Protein AF-A0A9X9MA29-F1 (afdb_monomer)

Sequence (76 aa):
MEEKTSRRTASIPQFTNSPTMVIMVGLPARGKTYISTKLTRYLNWIGTPTKVFNLGQYRREAVSYKNYEFFLPDNM

Radius of gyration: 19.06 Å; Cα contacts (8 Å, |Δi|>4): 27; chains: 1; bounding box: 38×22×67 Å

Solvent-accessible surface area (backbone atoms only — not comparable to full-atom values): 5301 Å² total; per-residue (Å²): 134,84,81,77,75,76,71,80,72,53,77,63,66,81,80,67,87,50,96,80,85,87,84,84,84,77,66,86,93,67,50,55,71,57,52,48,54,51,50,33,51,51,38,40,72,45,67,43,93,57,81,84,83,58,66,74,54,57,48,55,76,76,40,90,80,84,62,72,65,77,75,41,92,82,64,123

Organism: Gulo gulo (NCBI:txid48420)

Structure (mmCIF, N/CA/C/O backbone):
data_AF-A0A9X9MA29-F1
#
_entry.id   AF-A0A9X9MA29-F1
#
loop_
_atom_site.group_PDB
_atom_site.id
_atom_site.type_symbol
_atom_site.label_atom_id
_atom_site.label_alt_id
_atom_site.label_comp_id
_atom_site.label_asym_id
_atom_site.label_ent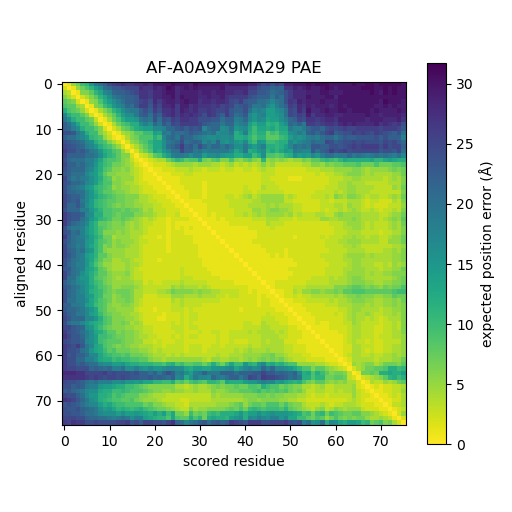ity_id
_atom_site.label_seq_id
_atom_site.pdbx_PDB_ins_code
_atom_site.Cartn_x
_atom_site.Cartn_y
_atom_site.Cartn_z
_atom_site.occupancy
_atom_site.B_iso_or_equiv
_atom_site.auth_seq_id
_atom_site.auth_comp_id
_atom_site.auth_asym_id
_atom_site.auth_atom_id
_atom_site.pdbx_PDB_model_num
ATOM 1 N N . MET A 1 1 ? -7.092 3.798 46.484 1.00 39.62 1 MET A N 1
ATOM 2 C CA . MET A 1 1 ? -8.085 3.364 45.481 1.00 39.62 1 MET A CA 1
ATOM 3 C C . MET A 1 1 ? -7.742 4.105 44.207 1.00 39.62 1 MET A C 1
ATOM 5 O O . MET A 1 1 ? -7.949 5.305 44.145 1.00 39.62 1 MET A O 1
ATOM 9 N N . GLU A 1 2 ? -7.045 3.437 43.295 1.00 38.28 2 GLU A N 1
ATOM 10 C CA . GLU A 1 2 ? -6.442 4.071 42.122 1.00 38.28 2 GLU A CA 1
ATOM 11 C C . GLU A 1 2 ? -7.496 4.184 41.015 1.00 38.28 2 GLU A C 1
ATOM 13 O O . GLU A 1 2 ? -8.049 3.188 40.543 1.00 38.28 2 GLU A O 1
ATOM 18 N N . GLU A 1 3 ? -7.831 5.423 40.679 1.00 38.75 3 GLU A N 1
ATOM 19 C CA . GLU A 1 3 ? -8.818 5.799 39.680 1.00 38.75 3 GLU A CA 1
ATOM 20 C C . GLU A 1 3 ? -8.323 5.367 38.292 1.00 38.75 3 GLU A C 1
ATOM 22 O O . GLU A 1 3 ? -7.467 6.008 37.682 1.00 38.75 3 GLU A O 1
ATOM 27 N N . LYS A 1 4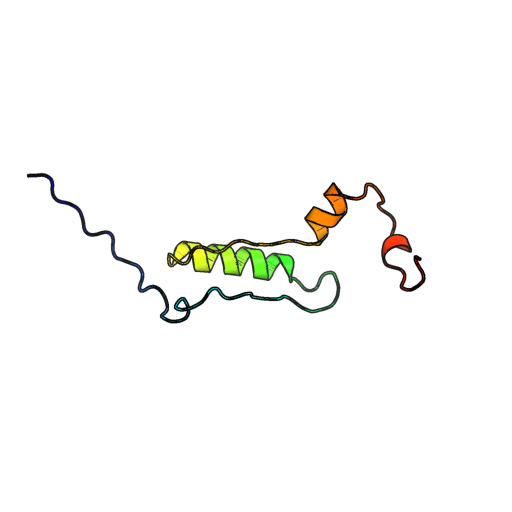 ? -8.839 4.243 37.778 1.00 38.78 4 LYS A N 1
ATOM 28 C CA . LYS A 1 4 ? -8.622 3.834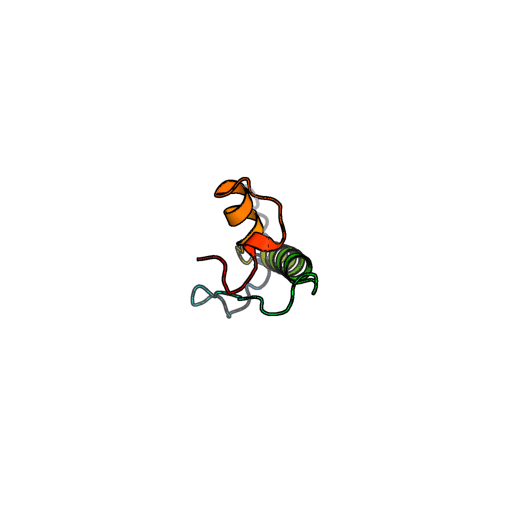 36.385 1.00 38.78 4 LYS A CA 1
ATOM 29 C C . LYS A 1 4 ? -9.340 4.825 35.476 1.00 38.78 4 LYS A C 1
ATOM 31 O O . LYS A 1 4 ? -10.512 4.647 35.153 1.00 38.78 4 LYS A O 1
ATOM 36 N N . THR A 1 5 ? -8.621 5.859 35.055 1.00 45.75 5 THR A N 1
ATOM 37 C CA . THR A 1 5 ? -9.058 6.813 34.039 1.00 45.75 5 THR A CA 1
ATOM 38 C C . THR A 1 5 ? -9.509 6.034 32.803 1.00 45.75 5 THR A C 1
ATOM 40 O O . THR A 1 5 ? -8.698 5.421 32.102 1.00 45.75 5 THR A O 1
ATOM 43 N N . SER A 1 6 ? -10.822 6.006 32.565 1.00 49.31 6 SER A N 1
ATOM 44 C CA . SER A 1 6 ? -11.437 5.377 31.399 1.00 49.31 6 SER A CA 1
ATOM 45 C C . SER A 1 6 ? -10.903 6.064 30.147 1.00 49.31 6 SER A C 1
ATOM 47 O O . SER A 1 6 ? -11.364 7.142 29.766 1.00 49.31 6 SER A O 1
ATOM 49 N N . ARG A 1 7 ? -9.892 5.457 29.513 1.00 53.88 7 ARG A N 1
ATOM 50 C CA . ARG A 1 7 ? -9.413 5.879 28.196 1.00 53.88 7 ARG A CA 1
ATOM 51 C C . ARG A 1 7 ? -10.631 5.870 27.286 1.00 53.88 7 ARG A C 1
ATOM 53 O O . ARG A 1 7 ? -11.258 4.828 27.139 1.00 53.88 7 ARG A O 1
ATOM 60 N N . ARG A 1 8 ? -10.995 7.031 26.733 1.00 47.62 8 ARG A N 1
ATOM 61 C CA . ARG A 1 8 ? -12.061 7.149 25.735 1.00 47.62 8 ARG A CA 1
ATOM 62 C C . ARG A 1 8 ? -11.781 6.110 24.654 1.00 47.62 8 ARG A C 1
ATOM 64 O O . 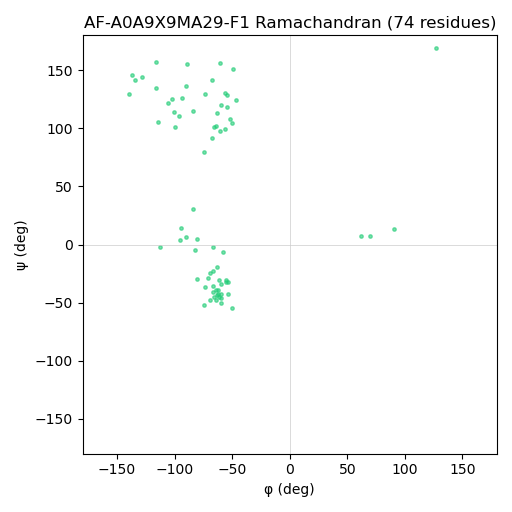ARG A 1 8 ? -10.838 6.282 23.885 1.00 47.62 8 ARG A O 1
ATOM 71 N N . THR A 1 9 ? -12.538 5.018 24.641 1.00 55.44 9 THR A N 1
ATOM 72 C CA . THR A 1 9 ? -12.477 4.034 23.568 1.00 55.44 9 THR A CA 1
ATOM 73 C C . THR A 1 9 ? -12.941 4.794 22.341 1.00 55.44 9 THR A C 1
ATOM 75 O O . THR A 1 9 ? -14.125 5.107 22.224 1.00 55.44 9 THR A O 1
ATOM 78 N N . ALA A 1 10 ? -12.001 5.206 21.485 1.00 59.19 10 ALA A N 1
ATOM 79 C CA . ALA A 1 10 ? -12.344 5.680 20.156 1.00 59.19 10 ALA A CA 1
ATOM 80 C C . ALA A 1 10 ? -13.323 4.647 19.598 1.00 59.19 10 ALA A C 1
ATOM 82 O O . ALA A 1 10 ? -13.054 3.449 19.699 1.00 59.19 10 ALA A O 1
ATOM 83 N N . SER A 1 11 ? -1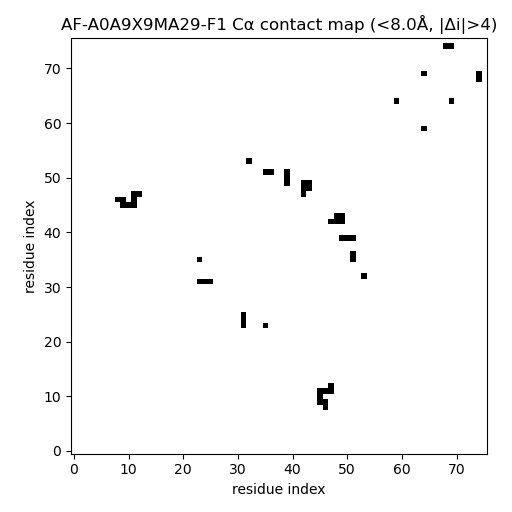4.506 5.091 19.176 1.00 62.19 11 SER A N 1
ATOM 84 C CA . SER A 1 11 ? -15.565 4.206 18.703 1.00 62.19 11 SER A CA 1
ATOM 85 C C . SER A 1 11 ? -14.995 3.371 17.564 1.00 62.19 11 SER A C 1
ATOM 87 O O . SER A 1 11 ? -14.848 3.878 16.450 1.00 62.19 11 SER A O 1
ATOM 89 N N . ILE A 1 12 ? -14.594 2.134 17.865 1.00 65.00 12 ILE A N 1
ATOM 90 C CA . ILE A 1 12 ? -14.011 1.232 16.881 1.00 65.00 12 ILE A CA 1
ATOM 91 C C . ILE A 1 12 ? -15.093 1.067 15.812 1.00 65.00 12 ILE A C 1
ATOM 93 O O . ILE A 1 12 ? -16.215 0.676 16.152 1.00 65.00 12 ILE A O 1
ATOM 97 N N . PRO A 1 13 ? -14.824 1.440 14.552 1.00 63.84 13 PRO A N 1
ATOM 98 C CA . PRO A 1 13 ? -15.817 1.300 13.504 1.00 63.84 13 PRO A CA 1
ATOM 99 C C . PRO A 1 13 ? -16.264 -0.166 13.438 1.00 63.84 13 PRO A C 1
ATOM 101 O O . PRO A 1 13 ? -15.428 -1.062 13.365 1.00 63.84 13 PRO A O 1
ATOM 104 N N . GLN A 1 14 ? -17.578 -0.418 13.442 1.00 61.03 14 GLN A N 1
ATOM 105 C CA . GLN A 1 14 ? -18.175 -1.769 13.454 1.00 61.03 14 GLN A CA 1
ATOM 106 C C . GLN A 1 14 ? -17.756 -2.664 12.264 1.00 61.03 14 GLN A C 1
ATOM 108 O O . GLN A 1 14 ? -18.057 -3.854 12.241 1.00 61.03 14 GLN A O 1
ATOM 113 N N . PHE A 1 15 ? -17.019 -2.119 11.292 1.00 59.06 15 PHE A N 1
ATOM 114 C CA . PHE A 1 15 ? -16.448 -2.829 10.148 1.00 59.06 15 PHE A CA 1
ATOM 115 C C . PHE A 1 15 ? -15.352 -3.858 10.508 1.00 59.06 15 PHE A C 1
ATOM 117 O O . PHE A 1 15 ? -14.861 -4.543 9.617 1.00 59.06 15 PHE A O 1
ATOM 124 N N . THR A 1 16 ? -14.959 -4.007 11.781 1.00 60.84 16 THR A N 1
ATOM 125 C CA . THR A 1 16 ? -13.894 -4.939 12.208 1.00 60.84 16 THR A CA 1
ATOM 126 C C . THR A 1 16 ? -14.384 -6.313 12.683 1.00 60.84 16 THR A C 1
ATOM 128 O O . THR A 1 16 ? -13.603 -7.040 13.292 1.00 60.84 16 THR A O 1
ATOM 131 N N . ASN A 1 17 ? -15.641 -6.706 12.429 1.00 70.06 17 ASN A N 1
ATOM 132 C CA . ASN A 1 17 ? -16.123 -8.055 12.789 1.00 70.06 17 ASN A CA 1
ATOM 133 C C . ASN A 1 17 ? -15.374 -9.182 12.047 1.00 70.06 17 ASN A C 1
ATOM 135 O O . ASN A 1 17 ? -15.359 -10.320 12.511 1.00 70.06 17 ASN A O 1
ATOM 139 N N . SER A 1 18 ? -14.714 -8.866 10.929 1.00 83.19 18 SER A N 1
ATOM 140 C CA . SER A 1 18 ? -13.819 -9.765 10.198 1.0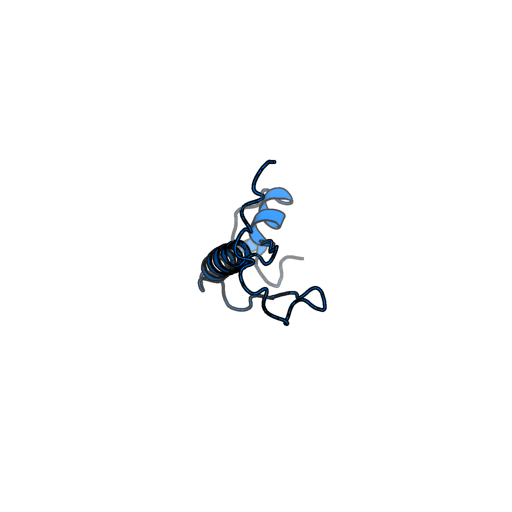0 83.19 18 SER A CA 1
ATOM 141 C C . SER A 1 18 ? -12.545 -9.030 9.754 1.00 83.19 18 SER A C 1
ATOM 143 O O . SER A 1 18 ? -12.624 -7.850 9.388 1.00 83.19 18 SER A O 1
ATOM 145 N N . PRO A 1 19 ? -11.372 -9.695 9.724 1.00 87.81 19 PRO A N 1
ATOM 146 C CA . PRO A 1 19 ? -10.156 -9.114 9.159 1.00 87.81 19 PRO A CA 1
ATOM 147 C C . PRO A 1 19 ? -10.391 -8.629 7.721 1.00 87.81 19 PRO A C 1
ATOM 149 O O . PRO A 1 19 ? -10.903 -9.376 6.891 1.00 87.81 19 PRO A O 1
ATOM 152 N N . THR A 1 20 ? -10.024 -7.380 7.423 1.00 89.88 20 THR A N 1
ATOM 153 C CA . THR A 1 20 ? -10.276 -6.742 6.119 1.00 89.88 20 THR A CA 1
ATOM 154 C C . THR A 1 20 ? -8.966 -6.416 5.408 1.00 89.88 20 THR A C 1
ATOM 156 O O . THR A 1 20 ? -8.050 -5.850 6.004 1.00 89.88 20 THR A O 1
ATOM 159 N N . MET A 1 21 ? -8.890 -6.736 4.114 1.00 93.19 21 MET A N 1
ATOM 160 C CA . MET A 1 21 ? -7.741 -6.449 3.251 1.00 93.19 21 MET A CA 1
ATOM 161 C C . MET A 1 21 ? -8.057 -5.295 2.296 1.00 93.19 21 MET A C 1
ATOM 163 O O . MET A 1 21 ? -8.975 -5.387 1.486 1.00 93.19 21 MET A O 1
ATOM 167 N N . VAL A 1 22 ? -7.266 -4.221 2.355 1.00 93.50 22 VAL A N 1
ATOM 168 C CA . VAL A 1 22 ? -7.367 -3.082 1.428 1.00 93.50 22 VAL A CA 1
ATOM 169 C C . VAL A 1 22 ? -6.275 -3.199 0.366 1.00 93.50 22 VAL A C 1
ATOM 171 O O . VAL A 1 22 ? -5.089 -3.083 0.676 1.00 93.50 22 VAL A O 1
ATOM 174 N N . ILE A 1 23 ? -6.670 -3.412 -0.891 1.00 96.06 23 ILE A N 1
ATOM 175 C CA . ILE A 1 23 ? -5.749 -3.599 -2.020 1.00 96.06 23 ILE A CA 1
ATOM 176 C C . ILE A 1 23 ? -5.679 -2.311 -2.840 1.00 96.06 23 ILE A C 1
ATOM 178 O O . ILE A 1 23 ? -6.693 -1.801 -3.309 1.00 96.06 23 ILE A O 1
ATOM 182 N N . MET A 1 24 ? -4.467 -1.786 -3.034 1.00 96.50 24 MET A N 1
ATOM 183 C CA . MET A 1 24 ? -4.249 -0.597 -3.858 1.00 96.50 24 MET A CA 1
ATOM 184 C C . MET A 1 24 ? -3.897 -0.977 -5.288 1.00 96.50 24 MET A C 1
ATOM 186 O O . MET A 1 24 ? -2.923 -1.688 -5.522 1.00 96.50 24 MET A O 1
ATOM 190 N N . VAL A 1 25 ? -4.640 -0.428 -6.244 1.00 95.81 25 VAL A N 1
ATOM 191 C CA . VAL A 1 25 ? -4.456 -0.661 -7.681 1.00 95.81 25 VAL A CA 1
ATOM 192 C C . VAL A 1 25 ? -4.072 0.630 -8.402 1.00 95.81 25 VAL A C 1
ATOM 194 O O . VAL A 1 25 ? -4.310 1.732 -7.911 1.00 95.81 25 VAL A O 1
ATOM 197 N N . GLY A 1 26 ? -3.429 0.498 -9.563 1.00 95.19 26 GLY A N 1
ATOM 198 C CA . GLY A 1 26 ? -3.107 1.620 -10.447 1.00 95.19 26 GLY A CA 1
ATOM 199 C C . GLY A 1 26 ? -1.635 1.706 -10.843 1.00 95.19 26 GLY A C 1
ATOM 200 O O . GLY A 1 26 ? -0.765 1.052 -10.262 1.00 95.19 26 GLY A O 1
ATOM 201 N N . LEU A 1 27 ? -1.352 2.567 -11.822 1.00 95.75 27 LEU A N 1
ATOM 202 C CA . LEU A 1 27 ? -0.028 2.724 -12.432 1.00 95.75 27 LEU A CA 1
ATOM 203 C C . LEU A 1 27 ? 1.058 3.162 -11.429 1.00 95.75 27 LEU A C 1
ATOM 205 O O . LEU A 1 27 ? 0.743 3.762 -10.390 1.00 95.75 27 LEU A O 1
ATOM 209 N N . PRO A 1 28 ? 2.347 2.879 -11.702 1.00 93.81 28 PRO A N 1
ATOM 210 C CA . PRO A 1 28 ? 3.463 3.415 -10.923 1.00 93.81 28 PRO A CA 1
ATOM 211 C C . PRO A 1 28 ? 3.359 4.938 -10.721 1.00 93.81 28 PRO A C 1
ATOM 213 O O . PRO A 1 28 ? 2.739 5.639 -11.514 1.00 93.81 28 PRO A O 1
ATOM 216 N N . ALA A 1 29 ? 3.913 5.441 -9.613 1.00 94.19 29 ALA A N 1
ATOM 217 C CA . ALA A 1 29 ? 3.882 6.862 -9.227 1.00 94.19 29 ALA A CA 1
ATOM 218 C C . ALA A 1 29 ? 2.491 7.496 -8.968 1.00 94.19 29 ALA A C 1
ATOM 220 O O . ALA A 1 29 ? 2.403 8.684 -8.683 1.00 94.19 29 ALA A O 1
ATOM 221 N N . ARG A 1 30 ? 1.393 6.726 -8.948 1.00 96.62 30 ARG A N 1
ATOM 222 C CA . ARG A 1 30 ? 0.031 7.236 -8.658 1.00 96.62 30 ARG A CA 1
ATOM 223 C C . ARG A 1 30 ? -0.327 7.352 -7.169 1.00 96.62 30 ARG A C 1
ATOM 225 O O . ARG A 1 30 ? -1.467 7.138 -6.785 1.00 96.62 30 ARG A O 1
ATOM 232 N N . GLY A 1 31 ? 0.647 7.609 -6.300 1.00 95.44 31 GLY A N 1
ATOM 233 C CA . GLY A 1 31 ? 0.374 7.886 -4.881 1.00 95.44 31 GLY A CA 1
ATOM 234 C C . GLY A 1 31 ? -0.127 6.709 -4.029 1.00 95.44 31 GLY A C 1
ATOM 235 O O . GLY A 1 31 ? -0.441 6.924 -2.864 1.00 95.44 31 GLY A O 1
ATOM 236 N N . LYS A 1 32 ? -0.150 5.468 -4.538 1.00 97.06 32 LYS A N 1
ATOM 237 C CA . LYS A 1 32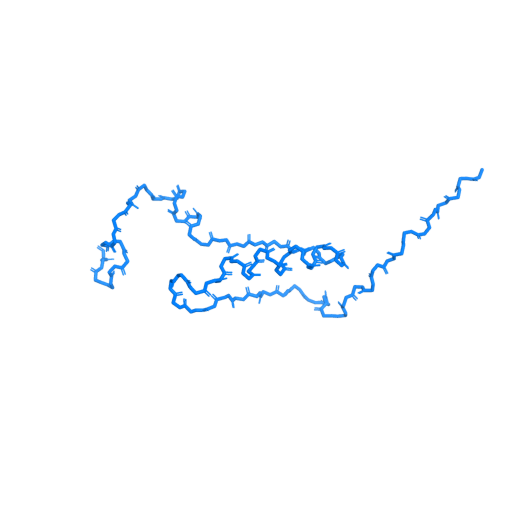 ? -0.580 4.276 -3.772 1.00 97.06 32 LYS A CA 1
ATOM 238 C C . LYS A 1 32 ? 0.115 4.179 -2.406 1.00 97.06 32 LYS A C 1
ATOM 240 O O . LYS A 1 32 ? -0.542 4.200 -1.376 1.00 97.06 32 LYS A O 1
ATOM 245 N N . THR A 1 33 ? 1.448 4.208 -2.380 1.00 95.81 33 THR A N 1
ATOM 246 C CA . THR A 1 33 ? 2.228 4.155 -1.128 1.00 95.81 33 THR A CA 1
ATOM 247 C C . THR A 1 33 ? 1.909 5.311 -0.174 1.00 95.81 33 THR A C 1
ATOM 249 O O . THR A 1 33 ? 1.933 5.153 1.043 1.00 95.81 33 THR A O 1
ATOM 252 N N . TYR A 1 34 ? 1.607 6.493 -0.712 1.00 96.50 34 TYR A N 1
ATOM 253 C CA . TYR A 1 34 ? 1.252 7.653 0.100 1.00 96.50 34 TYR A CA 1
ATOM 254 C C . TYR A 1 34 ? -0.109 7.460 0.774 1.00 96.50 34 TYR A C 1
ATOM 256 O O . TYR A 1 34 ? -0.236 7.656 1.985 1.00 96.50 34 TYR A O 1
ATOM 264 N N . ILE A 1 35 ? -1.105 7.021 -0.000 1.00 96.69 35 ILE A N 1
ATOM 265 C CA . ILE A 1 35 ? -2.451 6.744 0.500 1.00 96.69 35 ILE A CA 1
ATOM 266 C C . ILE A 1 35 ? -2.401 5.609 1.530 1.00 96.69 35 ILE A C 1
ATOM 268 O O . ILE A 1 35 ? -2.993 5.763 2.594 1.00 96.69 35 ILE A O 1
ATOM 272 N N . SER A 1 36 ? -1.645 4.526 1.292 1.00 96.25 36 SER A N 1
ATOM 273 C CA . SER A 1 36 ? -1.540 3.409 2.250 1.00 96.25 36 SER A CA 1
ATOM 274 C C . SER A 1 36 ? -0.993 3.856 3.593 1.00 96.25 36 SER A C 1
ATOM 276 O O . SER A 1 36 ? -1.568 3.539 4.629 1.00 96.25 36 SER A O 1
ATOM 278 N N . THR A 1 37 ? 0.079 4.646 3.588 1.00 96.25 37 THR A N 1
ATOM 279 C CA . THR A 1 37 ? 0.709 5.111 4.827 1.00 96.25 37 THR A CA 1
ATOM 280 C C . THR A 1 37 ? -0.205 6.062 5.597 1.00 96.25 37 THR A C 1
ATOM 282 O O . THR A 1 37 ? -0.316 5.955 6.819 1.00 96.25 37 THR A O 1
ATOM 285 N N . LYS A 1 38 ? -0.908 6.968 4.901 1.00 96.75 38 LYS A N 1
ATOM 286 C CA . LYS A 1 38 ? -1.883 7.866 5.537 1.00 96.75 38 LYS A CA 1
ATOM 287 C C . LYS A 1 38 ? -3.084 7.114 6.104 1.00 96.75 38 LYS A C 1
ATOM 289 O O . LYS A 1 38 ? -3.464 7.377 7.243 1.00 96.75 38 LYS A O 1
ATOM 294 N N . LEU A 1 39 ? -3.643 6.177 5.341 1.00 95.31 39 LEU A N 1
ATOM 295 C CA . LEU A 1 39 ? -4.775 5.353 5.758 1.00 95.31 39 LEU A CA 1
ATOM 296 C C . LEU A 1 39 ? -4.416 4.540 7.006 1.00 95.31 39 LEU A C 1
ATOM 298 O O . LEU A 1 39 ? -5.123 4.601 8.004 1.00 95.31 39 LEU A O 1
ATOM 302 N N . THR A 1 40 ? -3.279 3.844 6.991 1.00 95.50 40 THR A N 1
ATOM 303 C CA . THR A 1 40 ? -2.821 3.062 8.141 1.00 95.50 40 THR A CA 1
ATOM 304 C C . THR A 1 40 ? -2.559 3.936 9.365 1.00 95.50 40 THR A C 1
ATOM 306 O O . THR A 1 40 ? -2.917 3.540 10.470 1.00 95.50 40 THR A O 1
ATOM 309 N N . ARG A 1 41 ? -1.989 5.139 9.208 1.00 95.75 41 ARG A N 1
ATOM 310 C CA . ARG A 1 41 ? -1.821 6.078 10.330 1.00 95.75 41 ARG A CA 1
ATOM 311 C C . ARG A 1 41 ? -3.166 6.491 10.926 1.00 95.75 41 ARG A C 1
ATOM 313 O O . ARG A 1 41 ? -3.301 6.500 12.144 1.00 95.75 41 ARG A O 1
ATOM 320 N N . TYR A 1 42 ? -4.139 6.821 10.079 1.00 94.44 42 TYR A N 1
ATOM 321 C CA . TYR A 1 42 ? -5.476 7.209 10.520 1.00 94.44 42 TYR A CA 1
ATOM 322 C C . TYR A 1 42 ? -6.194 6.062 11.240 1.00 94.44 42 TYR A C 1
ATOM 324 O O . TYR A 1 42 ? -6.689 6.258 12.345 1.00 94.44 42 TYR A O 1
ATOM 332 N N . LEU A 1 43 ? -6.181 4.858 10.662 1.00 91.81 43 LEU A N 1
ATOM 333 C CA . LEU A 1 43 ? -6.825 3.682 11.248 1.00 91.81 43 LEU A CA 1
ATOM 334 C C . LEU A 1 43 ? -6.214 3.310 12.604 1.00 91.81 43 LEU A C 1
ATOM 336 O O . LEU A 1 43 ? -6.947 3.082 13.562 1.00 91.81 43 LEU A O 1
ATOM 340 N N . ASN A 1 44 ? -4.886 3.346 12.726 1.00 92.25 44 ASN A N 1
ATOM 341 C CA . ASN A 1 44 ? -4.233 3.125 14.016 1.00 92.25 44 ASN A CA 1
ATOM 342 C C . ASN A 1 44 ? -4.542 4.246 15.024 1.00 92.25 44 ASN A C 1
ATOM 344 O O . ASN A 1 44 ? -4.699 3.964 16.208 1.00 92.25 44 ASN A O 1
ATOM 348 N N . TRP A 1 45 ? -4.670 5.503 14.577 1.00 90.56 45 TRP A N 1
ATOM 349 C CA . TRP A 1 45 ? -5.025 6.632 15.448 1.00 90.56 45 TRP A CA 1
ATOM 350 C C . TRP A 1 45 ? -6.430 6.495 16.050 1.00 90.56 45 TRP A C 1
ATOM 352 O O . TRP A 1 45 ? -6.606 6.763 17.235 1.00 90.56 45 TRP A O 1
ATOM 362 N N . ILE A 1 46 ? -7.408 6.012 15.276 1.00 90.31 46 ILE A N 1
ATOM 363 C CA . ILE A 1 46 ? -8.769 5.733 15.772 1.00 90.31 46 ILE A CA 1
ATOM 364 C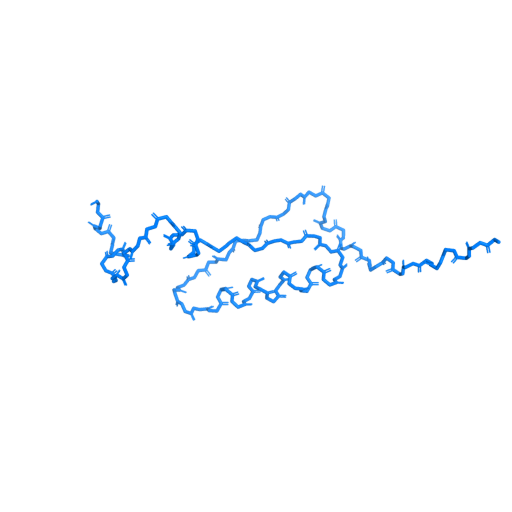 C . ILE A 1 46 ? -8.888 4.388 16.516 1.00 90.31 46 ILE A C 1
ATOM 366 O O . ILE A 1 46 ? -9.987 3.998 16.895 1.00 90.31 46 ILE A O 1
ATOM 370 N N . GLY A 1 47 ? -7.781 3.666 16.725 1.00 86.19 47 GLY A N 1
ATOM 371 C CA . GLY A 1 47 ? -7.750 2.426 17.509 1.00 86.19 47 GLY A CA 1
ATOM 372 C C . GLY A 1 47 ? -7.979 1.132 16.722 1.00 86.19 47 GLY A C 1
ATOM 373 O O . GLY A 1 47 ? -8.186 0.089 17.334 1.00 86.19 47 GLY A O 1
ATOM 374 N N . THR A 1 48 ? -7.927 1.162 15.387 1.00 88.75 48 THR A N 1
ATOM 375 C CA . THR A 1 48 ? -8.006 -0.043 14.542 1.00 88.75 48 THR A CA 1
ATOM 376 C C . THR A 1 48 ? -6.600 -0.528 14.158 1.00 88.75 48 THR A C 1
ATOM 378 O O . THR A 1 48 ? -5.931 0.136 13.356 1.00 88.75 48 THR A O 1
ATOM 381 N N . PRO A 1 49 ? -6.130 -1.682 14.671 1.00 90.44 49 PRO A N 1
ATOM 382 C CA . PRO A 1 49 ? -4.787 -2.182 14.387 1.00 90.44 49 PRO A CA 1
ATOM 383 C C . PRO A 1 49 ? -4.638 -2.492 12.895 1.00 90.44 49 PRO A C 1
ATOM 385 O O . PRO A 1 49 ? -5.280 -3.394 12.363 1.00 90.44 49 PRO A O 1
ATOM 388 N N . THR A 1 50 ? -3.790 -1.727 12.210 1.00 93.56 50 THR A N 1
ATOM 389 C CA . THR A 1 50 ? -3.623 -1.809 10.752 1.00 93.56 50 THR A CA 1
ATOM 390 C C . THR A 1 50 ? -2.146 -1.810 10.382 1.00 93.56 50 THR A C 1
ATOM 392 O O . THR A 1 50 ? -1.355 -1.060 10.955 1.00 93.56 50 THR A O 1
ATOM 395 N N . LYS A 1 51 ? -1.767 -2.600 9.371 1.00 95.12 51 LYS A N 1
ATOM 396 C CA . LYS A 1 51 ? -0.396 -2.685 8.851 1.00 95.12 51 LYS A CA 1
ATOM 397 C C . LYS A 1 51 ? -0.366 -2.489 7.333 1.00 95.12 51 LYS A C 1
ATOM 399 O O . LYS A 1 51 ? -1.268 -2.940 6.634 1.00 95.12 51 LYS A O 1
ATOM 404 N N . VAL A 1 52 ? 0.681 -1.830 6.830 1.00 96.12 52 VAL A N 1
ATOM 405 C CA . VAL A 1 52 ? 0.952 -1.700 5.387 1.00 96.12 52 VAL A CA 1
ATOM 406 C C . VAL A 1 52 ? 1.833 -2.855 4.922 1.00 96.12 52 VAL A C 1
ATOM 408 O O . VAL A 1 52 ? 2.846 -3.153 5.552 1.00 96.12 52 VAL A O 1
ATOM 411 N N . PHE A 1 53 ? 1.497 -3.433 3.771 1.00 96.00 53 PHE A N 1
ATOM 412 C CA . PHE A 1 53 ? 2.337 -4.393 3.057 1.00 96.00 53 PHE A CA 1
ATOM 413 C C . PHE A 1 53 ? 2.774 -3.781 1.722 1.00 96.00 53 PHE A C 1
ATOM 415 O O . PHE A 1 53 ? 1.974 -3.639 0.799 1.00 96.00 53 PHE A O 1
ATOM 422 N N . ASN A 1 54 ? 4.041 -3.364 1.620 1.00 94.19 54 ASN A N 1
ATOM 423 C CA . ASN A 1 54 ? 4.576 -2.726 0.415 1.00 94.19 54 ASN A CA 1
ATOM 424 C C . ASN A 1 54 ? 5.372 -3.729 -0.426 1.00 94.19 54 ASN A C 1
ATOM 426 O O . ASN A 1 54 ? 6.543 -3.980 -0.147 1.00 94.19 54 ASN A O 1
ATOM 430 N N . LEU A 1 55 ? 4.767 -4.245 -1.500 1.00 92.25 55 LEU A N 1
ATOM 431 C CA . LEU A 1 55 ? 5.401 -5.214 -2.405 1.00 92.25 55 LEU A CA 1
ATOM 432 C C . LEU A 1 55 ? 6.735 -4.717 -2.989 1.00 92.25 55 LEU A C 1
ATOM 434 O O . LEU A 1 55 ? 7.646 -5.508 -3.208 1.00 92.25 55 LEU A O 1
ATOM 438 N N . GLY A 1 56 ? 6.891 -3.408 -3.210 1.00 90.88 56 GLY A N 1
ATOM 439 C CA . GLY A 1 56 ? 8.143 -2.836 -3.710 1.00 90.88 56 GLY A CA 1
ATOM 440 C C . GLY A 1 56 ? 9.289 -2.886 -2.695 1.00 90.88 56 GLY A C 1
ATOM 441 O O . GLY A 1 56 ? 10.452 -2.854 -3.090 1.00 90.88 56 GLY A O 1
ATOM 442 N N . GLN A 1 57 ? 8.991 -2.949 -1.394 1.00 91.69 57 GLN A N 1
ATOM 443 C CA . GLN A 1 57 ? 9.998 -3.204 -0.363 1.00 91.69 57 GLN A CA 1
ATOM 444 C C . GLN A 1 57 ? 10.409 -4.678 -0.373 1.00 91.69 57 GLN A C 1
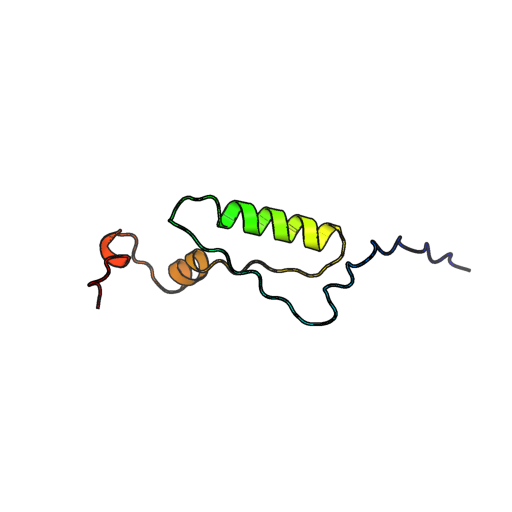ATOM 446 O O . GLN A 1 57 ? 11.590 -4.949 -0.557 1.00 91.69 57 GLN A O 1
ATOM 451 N N . TYR A 1 58 ? 9.443 -5.600 -0.317 1.00 93.00 58 TYR A N 1
ATOM 452 C CA . TYR A 1 58 ? 9.706 -7.042 -0.402 1.00 93.00 58 TYR A CA 1
ATOM 453 C C . TYR A 1 58 ? 10.527 -7.413 -1.643 1.00 93.00 58 TYR A C 1
ATOM 455 O O . TYR A 1 58 ? 11.497 -8.154 -1.551 1.00 93.00 58 TYR A O 1
ATOM 463 N N . ARG A 1 59 ? 10.206 -6.828 -2.804 1.00 91.06 59 ARG A N 1
ATOM 464 C CA . ARG A 1 59 ? 10.985 -7.032 -4.031 1.00 91.06 59 ARG A CA 1
ATOM 465 C C . ARG A 1 59 ? 12.446 -6.588 -3.886 1.00 91.06 59 ARG A C 1
ATOM 467 O O . ARG A 1 59 ? 13.326 -7.278 -4.375 1.00 91.06 59 ARG A O 1
ATOM 474 N N . ARG A 1 60 ? 12.708 -5.438 -3.250 1.00 90.75 60 ARG A N 1
ATOM 475 C CA . ARG A 1 60 ? 14.076 -4.912 -3.049 1.00 90.75 60 ARG A CA 1
ATOM 476 C C . ARG A 1 60 ? 14.879 -5.724 -2.037 1.00 90.75 60 ARG A C 1
ATOM 478 O O . ARG A 1 60 ? 16.097 -5.755 -2.135 1.00 90.75 60 ARG A O 1
ATOM 485 N N . GLU A 1 61 ? 14.204 -6.345 -1.076 1.00 91.75 61 GLU A N 1
ATOM 486 C CA . GLU A 1 61 ? 14.824 -7.276 -0.130 1.00 91.75 61 GLU A CA 1
ATOM 487 C C . GLU A 1 61 ? 15.151 -8.616 -0.809 1.00 91.75 61 GLU A C 1
ATOM 489 O O . GLU A 1 61 ? 16.197 -9.197 -0.541 1.00 91.75 61 GLU A O 1
ATOM 494 N N . ALA A 1 62 ? 14.296 -9.079 -1.726 1.00 90.19 62 ALA A N 1
ATOM 495 C CA . ALA A 1 62 ? 14.486 -10.337 -2.448 1.00 90.19 62 ALA A CA 1
ATOM 496 C C . ALA A 1 62 ? 15.460 -10.241 -3.638 1.00 90.19 62 ALA A C 1
ATOM 498 O O . ALA A 1 62 ? 16.085 -11.236 -3.996 1.00 90.19 62 ALA A O 1
ATOM 499 N N . VAL A 1 63 ? 15.572 -9.075 -4.287 1.00 86.56 63 VAL A N 1
ATOM 500 C CA . VAL A 1 63 ? 16.313 -8.912 -5.548 1.00 86.56 63 VAL A CA 1
ATOM 501 C C . VAL A 1 63 ? 17.105 -7.598 -5.552 1.00 86.56 63 VAL A C 1
ATOM 503 O O . VAL A 1 63 ? 16.552 -6.521 -5.333 1.00 86.56 63 VAL A O 1
ATOM 506 N N . SER A 1 64 ? 18.402 -7.673 -5.874 1.00 77.94 64 SER A N 1
ATOM 507 C CA . SER A 1 64 ? 19.322 -6.516 -5.943 1.00 77.94 64 SER A CA 1
ATOM 508 C C . SER A 1 64 ? 19.243 -5.728 -7.270 1.00 77.94 64 SER A C 1
ATOM 510 O O . SER A 1 64 ? 19.884 -4.689 -7.436 1.00 77.94 64 SER A O 1
ATOM 512 N N . TYR A 1 65 ? 18.457 -6.205 -8.239 1.00 68.12 65 TYR A N 1
ATOM 513 C CA . TYR A 1 65 ? 18.392 -5.662 -9.600 1.00 68.12 65 TYR A CA 1
ATOM 514 C C . TYR A 1 65 ? 17.645 -4.315 -9.650 1.00 68.12 65 TYR A C 1
ATOM 516 O O . TYR A 1 65 ? 16.542 -4.182 -9.114 1.00 68.12 65 TYR A O 1
ATOM 524 N N . LYS A 1 66 ? 18.248 -3.299 -10.286 1.00 69.56 66 LYS A N 1
ATOM 525 C CA . LYS A 1 66 ? 17.773 -1.895 -10.257 1.00 69.56 66 LYS A CA 1
ATOM 526 C C . LYS A 1 66 ? 17.251 -1.359 -11.595 1.00 69.56 66 LYS A C 1
ATOM 528 O O . LYS A 1 66 ? 16.789 -0.220 -11.633 1.00 69.56 66 LYS A O 1
ATOM 533 N N . ASN A 1 67 ? 17.304 -2.148 -12.666 1.00 84.19 67 ASN A N 1
ATOM 534 C CA . ASN A 1 67 ? 16.959 -1.679 -14.009 1.00 84.19 67 ASN A CA 1
ATOM 535 C C . ASN A 1 67 ? 15.470 -1.854 -14.333 1.00 84.19 67 ASN A C 1
ATOM 537 O O . ASN A 1 67 ? 14.786 -2.704 -13.762 1.00 84.19 67 ASN A O 1
ATOM 541 N N . TYR A 1 68 ? 14.975 -1.033 -15.265 1.00 87.12 68 TYR A N 1
ATOM 542 C CA . TYR A 1 68 ? 13.577 -1.054 -15.710 1.00 87.12 68 TYR A CA 1
ATOM 543 C C . TYR A 1 68 ? 13.206 -2.344 -16.456 1.00 87.12 68 TYR A C 1
ATOM 545 O O . TYR A 1 68 ? 12.035 -2.711 -16.462 1.00 87.12 68 TYR A O 1
ATOM 553 N N . GLU A 1 69 ? 14.198 -3.042 -17.018 1.00 87.38 69 GLU A N 1
ATOM 554 C CA . GLU A 1 69 ? 14.055 -4.336 -17.701 1.00 87.38 69 GLU A CA 1
ATOM 555 C C . GLU A 1 69 ? 13.354 -5.385 -16.835 1.00 87.38 69 GLU A C 1
ATOM 557 O O . GLU A 1 69 ? 12.557 -6.168 -17.336 1.00 87.38 69 GLU A O 1
ATOM 562 N N . PHE A 1 70 ? 13.546 -5.317 -15.513 1.00 87.69 70 PHE A N 1
ATOM 563 C CA . PHE A 1 70 ? 12.854 -6.176 -14.553 1.00 87.69 70 PHE A CA 1
ATOM 564 C C . PHE A 1 70 ? 11.318 -6.114 -14.680 1.00 87.69 70 PHE A C 1
ATOM 566 O O . PHE A 1 70 ? 10.632 -7.081 -14.362 1.00 87.69 70 PHE A O 1
ATOM 573 N N . PHE A 1 71 ? 10.762 -4.968 -15.094 1.00 89.19 71 PHE A N 1
ATOM 574 C CA . PHE A 1 71 ? 9.314 -4.759 -15.223 1.00 89.19 71 PHE A CA 1
ATOM 575 C C . PHE A 1 71 ? 8.784 -5.011 -16.633 1.00 89.19 71 PHE A C 1
ATOM 577 O O . PHE A 1 71 ? 7.605 -4.743 -16.876 1.00 89.19 71 PHE A O 1
ATOM 584 N N . LEU A 1 72 ? 9.631 -5.456 -17.565 1.00 91.06 72 LEU A N 1
ATOM 585 C CA . LEU A 1 72 ? 9.171 -5.797 -18.903 1.00 91.06 72 LEU A CA 1
ATOM 586 C C . LEU A 1 72 ? 8.265 -7.037 -18.834 1.00 91.06 72 LEU A C 1
ATOM 588 O O . LEU A 1 72 ? 8.551 -7.950 -18.060 1.00 91.06 72 LEU A O 1
ATOM 592 N N . PRO A 1 73 ? 7.181 -7.087 -19.630 1.00 89.25 73 PRO A N 1
ATOM 593 C CA . PRO A 1 73 ? 6.273 -8.234 -19.643 1.00 89.25 73 PRO A CA 1
ATOM 594 C C . PRO A 1 73 ? 6.974 -9.530 -20.065 1.00 89.25 73 PRO A C 1
ATOM 596 O O . PRO A 1 73 ? 6.604 -10.602 -19.600 1.00 89.25 73 PRO A O 1
ATOM 599 N N . ASP A 1 74 ? 7.994 -9.402 -20.916 1.00 90.00 74 ASP A N 1
ATOM 600 C CA . ASP A 1 74 ? 8.733 -10.514 -21.520 1.00 90.00 74 ASP A CA 1
ATOM 601 C C . ASP A 1 74 ? 9.945 -10.959 -20.684 1.00 90.00 74 ASP A C 1
ATOM 603 O O . ASP A 1 74 ? 10.734 -11.791 -21.127 1.00 90.00 74 ASP A O 1
ATOM 607 N N . ASN A 1 75 ? 10.119 -10.399 -19.481 1.00 79.00 75 ASN A N 1
ATOM 608 C CA . ASN A 1 75 ? 11.168 -10.804 -18.550 1.00 79.00 75 ASN A CA 1
ATOM 609 C C . ASN A 1 75 ? 10.797 -12.164 -17.914 1.00 79.00 75 ASN A C 1
ATOM 611 O O . ASN A 1 75 ? 10.244 -12.197 -16.811 1.00 79.00 75 ASN A O 1
ATOM 615 N N . MET A 1 76 ? 11.034 -13.260 -18.654 1.00 59.91 76 MET A N 1
ATOM 616 C CA . MET A 1 76 ? 10.955 -14.655 -18.181 1.00 59.91 76 MET A CA 1
ATOM 617 C C . MET A 1 76 ? 12.238 -15.098 -17.480 1.00 59.91 76 MET A C 1
ATOM 619 O O . MET A 1 76 ? 13.334 -14.798 -18.002 1.00 59.91 76 MET A O 1
#

Secondary structure (DSSP, 8-state):
-------------GGGSS-------SSTTSSHHHHHHHHHHHHHHTT-------HHHHHHHH----SGGGG-TT--

Mean predicted aligned error: 9.67 Å

InterPro domains:
  IPR003094 Fructose-2,6-bisphosphatase [PTHR10606] (6-75)
  IPR013079 6-phosphofructo-2-kinase [PF01591] (8-75)
  IPR027417 P-loop containing nucleoside triphosphate hydrolase [G3DSA:3.40.50.300] (18-76)
  IPR027417 P-loop containing nucleoside triphosphate hydrolase [SSF52540] (18-76)

pLDDT: mean 82.31, std 17.41, range [38.28, 97.06]

Nearest PDB structures (foldseek):
  1fka-assembly1_R  TM=3.055E-01  e=8.272E+00  Thermus thermophilus

Foldseek 3Di:
DDDPPPDPLLPQPPVVPDDDDDDDDDDPPPCSVVCQVVVCVVCVVSPHHDDDDDVVVVCVVVDVDDDPLVVDPPPD